Protein AF-A0A3M1ZPP2-F1 (afdb_monomer_lite)

Foldseek 3Di:
DVVLVVVLVVLVVVLVVQLVCLLPVLVVCVVVVVQQPDDDPNHRVSVVVSVCSNPVVNVVSVVVSVVVNVVSVVVVD

S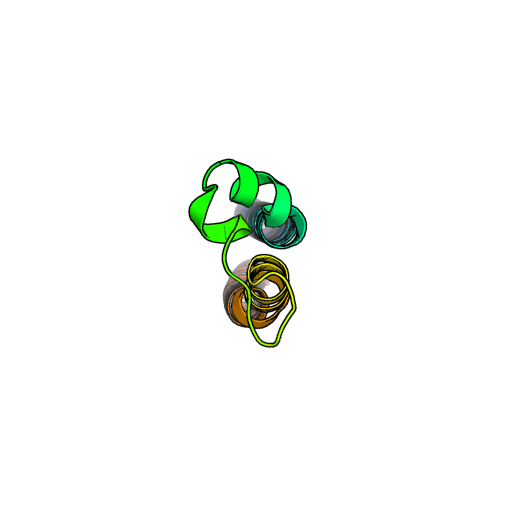econdary structure (DSSP, 8-state):
-HHHHHHHHHHHHHHHHHHHHHHT-GGGGGG-HHHHS-EETTEEHHHHHHHIIIIIIHHHHHHHHHHHHHHHHTTT-

Sequence (77 aa):
MRSAYRKECWLALTAFVVAAFLTHIYPLYFWFPKLTEIEMFGFPAHYFLTLFLGWVVLMPLYALYIRVSEKIDQEIV

Structure (mmCIF, N/CA/C/O backbone):
data_AF-A0A3M1ZPP2-F1
#
_entry.id   AF-A0A3M1ZPP2-F1
#
loop_
_atom_site.group_PDB
_atom_site.id
_atom_site.type_symbol
_atom_site.label_atom_id
_atom_site.label_alt_id
_atom_site.label_comp_id
_atom_site.label_asym_id
_atom_site.label_entity_id
_atom_site.label_seq_id
_atom_site.pdbx_PDB_ins_code
_atom_site.Cartn_x
_atom_site.Cartn_y
_atom_site.Cartn_z
_atom_site.occupancy
_atom_site.B_iso_or_equiv
_atom_site.auth_seq_id
_atom_site.auth_comp_id
_atom_site.auth_asym_id
_atom_site.auth_atom_id
_atom_site.pdbx_PDB_model_num
ATOM 1 N N . MET A 1 1 ? -17.688 -2.386 24.161 1.00 63.03 1 MET A N 1
ATOM 2 C CA . MET A 1 1 ? -17.314 -0.950 24.144 1.00 63.03 1 MET A CA 1
ATOM 3 C C . MET A 1 1 ? -15.801 -0.685 24.072 1.00 63.03 1 MET A C 1
ATOM 5 O O . MET A 1 1 ? -15.314 -0.604 22.956 1.00 63.03 1 MET A O 1
ATOM 9 N N . ARG A 1 2 ? -15.006 -0.614 25.163 1.00 82.25 2 ARG A N 1
ATOM 10 C CA . ARG A 1 2 ? -13.566 -0.214 25.071 1.00 82.25 2 ARG A CA 1
ATOM 11 C C . ARG A 1 2 ? -12.700 -1.121 24.176 1.00 82.25 2 ARG A C 1
ATOM 13 O O . ARG A 1 2 ? -11.774 -0.646 23.529 1.00 82.25 2 ARG A O 1
ATOM 20 N N . SER A 1 3 ? -13.000 -2.421 24.148 1.00 85.62 3 SER A N 1
ATOM 21 C CA . SER A 1 3 ? -12.301 -3.394 23.295 1.00 85.62 3 SER A CA 1
ATOM 22 C C . SER A 1 3 ? -12.612 -3.194 21.806 1.00 85.62 3 SER A C 1
ATOM 24 O O . SER A 1 3 ? -11.686 -3.097 21.009 1.00 85.62 3 SER A O 1
ATOM 26 N N . ALA A 1 4 ? -13.892 -3.054 21.444 1.00 88.38 4 ALA A N 1
ATOM 27 C CA . ALA A 1 4 ? -14.328 -2.848 20.060 1.00 88.38 4 ALA A CA 1
ATOM 28 C C . ALA A 1 4 ? -13.772 -1.537 19.475 1.00 88.38 4 ALA A C 1
ATOM 30 O O . ALA A 1 4 ? -13.131 -1.565 18.431 1.00 88.38 4 ALA A O 1
ATOM 31 N N . TYR A 1 5 ? -13.842 -0.436 20.230 1.00 88.69 5 TYR A N 1
ATOM 32 C CA . TYR A 1 5 ? -13.240 0.841 19.825 1.00 88.69 5 TYR A CA 1
ATOM 33 C C . TYR A 1 5 ? -11.721 0.736 19.594 1.00 88.69 5 TYR A C 1
ATOM 35 O O . TYR A 1 5 ? -11.165 1.283 18.644 1.00 88.69 5 TYR A O 1
ATOM 43 N N . ARG A 1 6 ? -11.016 -0.024 20.446 1.00 92.69 6 ARG A N 1
ATOM 44 C CA . ARG A 1 6 ? -9.585 -0.288 20.249 1.00 92.69 6 ARG A CA 1
ATOM 45 C C . ARG A 1 6 ? -9.338 -1.084 18.964 1.00 92.69 6 ARG A C 1
ATOM 47 O O . ARG A 1 6 ? -8.369 -0.779 18.275 1.00 92.69 6 ARG A O 1
ATOM 54 N N . LYS A 1 7 ? -10.170 -2.082 18.642 1.00 92.69 7 LYS A N 1
ATOM 55 C CA . LYS A 1 7 ? -10.055 -2.847 17.387 1.00 92.69 7 LYS A CA 1
ATOM 56 C C . LYS A 1 7 ? -10.241 -1.943 16.168 1.00 92.69 7 LYS A C 1
ATOM 58 O O . LYS A 1 7 ? -9.445 -2.041 15.243 1.00 92.69 7 LYS A O 1
ATOM 63 N N . GLU A 1 8 ? -11.231 -1.056 16.193 1.00 92.31 8 GLU A N 1
ATOM 64 C CA . GLU A 1 8 ? -11.510 -0.105 15.111 1.00 92.31 8 GLU A CA 1
ATOM 65 C C . GLU A 1 8 ? -10.320 0.836 14.868 1.00 92.31 8 GLU A C 1
ATOM 67 O O . GLU A 1 8 ? -9.826 0.945 13.748 1.00 92.31 8 GLU A O 1
ATOM 72 N N . CYS A 1 9 ? -9.760 1.418 15.935 1.00 94.75 9 CYS A N 1
ATOM 73 C CA . CYS A 1 9 ? -8.561 2.257 15.842 1.00 94.75 9 CYS A CA 1
ATOM 74 C C . CYS A 1 9 ? -7.360 1.505 15.245 1.00 94.75 9 CYS A C 1
ATOM 76 O O . CYS A 1 9 ? -6.630 2.060 14.425 1.00 94.75 9 CYS A O 1
ATOM 78 N N . TRP A 1 10 ? -7.141 0.246 15.642 1.00 95.88 10 TRP A N 1
ATOM 79 C CA . TRP A 1 10 ? -6.071 -0.575 15.067 1.00 95.88 10 TRP A CA 1
ATOM 80 C C . TRP A 1 10 ? -6.332 -0.908 13.599 1.00 95.88 10 TRP A C 1
ATOM 82 O O . TRP A 1 10 ? -5.409 -0.814 12.796 1.00 95.88 10 TRP A O 1
ATOM 92 N N . LEU A 1 11 ? -7.573 -1.236 13.235 1.00 95.50 11 LEU A N 1
ATOM 93 C CA . LEU A 1 11 ? -7.963 -1.496 11.852 1.00 95.50 11 LEU A CA 1
ATOM 94 C C . LEU A 1 11 ? -7.714 -0.266 10.967 1.00 95.50 11 LEU A C 1
ATOM 96 O O . LEU A 1 11 ? -7.093 -0.392 9.912 1.00 95.50 11 LEU A O 1
ATOM 100 N N . ALA A 1 12 ? -8.145 0.916 11.413 1.00 95.94 12 ALA A N 1
ATOM 101 C CA . ALA A 1 12 ? -7.938 2.180 10.712 1.00 95.94 12 ALA A CA 1
ATOM 102 C C . ALA A 1 12 ? -6.449 2.513 10.564 1.00 95.94 12 ALA A C 1
ATOM 104 O O . ALA A 1 12 ? -5.994 2.841 9.468 1.00 95.94 12 ALA A O 1
ATOM 105 N N . LEU A 1 13 ? -5.666 2.362 11.638 1.00 97.44 13 LEU A N 1
ATOM 106 C CA . LEU A 1 13 ? -4.224 2.596 11.601 1.00 97.44 13 LEU A CA 1
ATOM 107 C C . LEU A 1 13 ? -3.523 1.636 10.632 1.00 97.44 13 LEU A C 1
ATOM 109 O O . LEU A 1 13 ? -2.688 2.065 9.840 1.00 97.44 13 LEU A O 1
ATOM 113 N N . THR A 1 14 ? -3.872 0.347 10.653 1.00 95.69 14 THR A N 1
ATOM 114 C CA . THR A 1 14 ? -3.307 -0.639 9.725 1.00 95.69 14 THR A CA 1
ATOM 115 C C . THR A 1 14 ? -3.688 -0.326 8.280 1.00 95.69 14 THR A C 1
ATOM 117 O O . THR A 1 14 ? -2.811 -0.325 7.419 1.00 95.69 14 THR A O 1
ATOM 120 N N . ALA A 1 15 ? -4.954 -0.004 8.003 1.00 95.62 15 ALA A N 1
ATOM 121 C CA . ALA A 1 15 ? -5.396 0.376 6.663 1.00 95.62 15 ALA A CA 1
ATOM 122 C C . ALA A 1 15 ? -4.663 1.628 6.156 1.00 95.62 15 ALA A C 1
ATOM 124 O O . ALA A 1 15 ? -4.206 1.648 5.014 1.00 95.62 15 ALA A O 1
ATOM 125 N N . PHE A 1 16 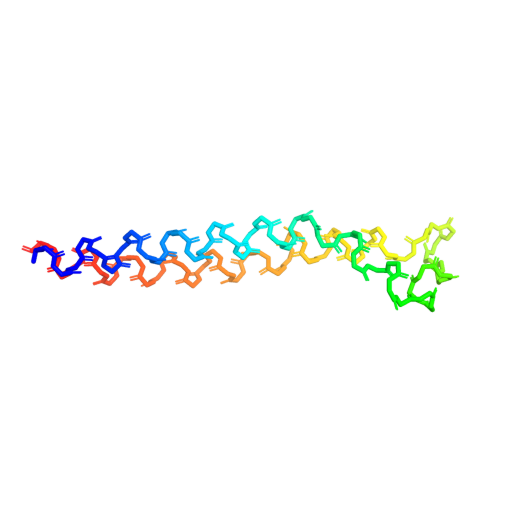? -4.476 2.631 7.019 1.00 96.06 16 PHE A N 1
ATOM 126 C CA . PHE A 1 16 ? -3.705 3.832 6.706 1.00 96.06 16 PHE A CA 1
ATOM 127 C C . PHE A 1 16 ? -2.244 3.511 6.373 1.00 96.06 16 PHE A C 1
ATOM 129 O O . PHE A 1 16 ? -1.745 3.965 5.348 1.00 96.06 16 PHE A O 1
ATOM 136 N N . VAL A 1 17 ? -1.563 2.703 7.192 1.00 96.69 17 VAL A N 1
ATOM 137 C CA . VAL A 1 17 ? -0.160 2.325 6.953 1.00 96.69 17 VAL A CA 1
ATOM 138 C C . VAL A 1 17 ? -0.010 1.565 5.636 1.00 96.69 17 VAL A C 1
ATOM 140 O O . VAL A 1 17 ? 0.895 1.867 4.860 1.00 96.69 17 VAL A O 1
ATOM 143 N N . VAL A 1 18 ? -0.904 0.616 5.346 1.00 94.38 18 VAL A N 1
ATOM 144 C CA . VAL A 1 18 ? -0.877 -0.136 4.081 1.00 94.38 18 VAL A CA 1
ATOM 145 C C . VAL A 1 18 ? -1.132 0.793 2.894 1.00 94.38 18 VAL A C 1
ATOM 147 O O . VAL A 1 18 ? -0.414 0.718 1.898 1.00 94.38 18 VAL A O 1
ATOM 150 N N . ALA A 1 19 ? -2.100 1.706 3.000 1.00 93.44 19 ALA A N 1
ATOM 151 C CA . ALA A 1 19 ? -2.383 2.673 1.946 1.00 93.44 19 ALA A CA 1
ATOM 152 C C . ALA A 1 19 ? -1.205 3.630 1.701 1.00 93.44 19 ALA A C 1
ATOM 154 O O . ALA A 1 19 ? -0.802 3.843 0.556 1.00 93.44 19 ALA A O 1
ATOM 155 N N . ALA A 1 20 ? -0.605 4.162 2.767 1.00 93.44 20 ALA A N 1
ATOM 156 C CA . ALA A 1 20 ? 0.574 5.019 2.694 1.00 93.44 20 ALA A CA 1
ATOM 157 C C . ALA A 1 20 ? 1.756 4.283 2.049 1.00 93.44 20 ALA A C 1
ATOM 159 O O . ALA A 1 20 ? 2.416 4.826 1.166 1.00 93.44 20 ALA A O 1
ATOM 160 N N . PHE A 1 21 ? 1.978 3.024 2.432 1.00 93.06 21 PHE A N 1
ATOM 161 C CA . PHE A 1 21 ? 3.032 2.195 1.861 1.00 93.06 21 PHE A CA 1
ATOM 162 C C . PHE A 1 21 ? 2.820 1.944 0.365 1.00 93.06 21 PHE A C 1
ATOM 164 O O . PHE A 1 21 ? 3.736 2.164 -0.419 1.00 93.06 21 PHE A O 1
ATOM 171 N N . LEU A 1 22 ? 1.617 1.537 -0.052 1.00 90.75 22 LEU A N 1
ATOM 172 C CA . LEU A 1 22 ? 1.316 1.248 -1.459 1.00 90.75 22 LEU A CA 1
ATOM 173 C C . LEU A 1 22 ? 1.385 2.498 -2.347 1.00 90.75 22 LEU A C 1
ATOM 175 O O . LEU A 1 22 ? 1.860 2.421 -3.477 1.00 90.75 22 LEU A O 1
ATOM 179 N N . THR A 1 23 ? 0.958 3.654 -1.837 1.00 88.81 23 THR A N 1
ATOM 180 C CA . THR A 1 23 ? 1.037 4.934 -2.567 1.00 88.81 23 THR A CA 1
ATOM 181 C C . THR A 1 23 ? 2.465 5.465 -2.686 1.00 88.81 23 THR A C 1
ATOM 183 O O . THR A 1 23 ? 2.778 6.148 -3.658 1.00 88.81 23 THR A O 1
ATOM 186 N N . HIS A 1 24 ? 3.349 5.108 -1.751 1.00 90.00 24 HIS A N 1
ATOM 187 C CA . HIS A 1 24 ? 4.755 5.523 -1.729 1.00 90.00 24 HIS A CA 1
ATOM 188 C C . HIS A 1 24 ? 5.712 4.354 -1.989 1.00 90.00 24 HIS A C 1
ATOM 190 O O . HIS A 1 24 ? 6.866 4.396 -1.573 1.00 90.00 24 HIS A O 1
ATOM 196 N N . ILE A 1 25 ? 5.257 3.309 -2.685 1.00 89.62 25 ILE A N 1
ATOM 197 C CA . ILE A 1 25 ? 6.050 2.097 -2.931 1.00 89.62 25 ILE A CA 1
ATOM 198 C C . ILE A 1 25 ? 7.170 2.320 -3.963 1.00 89.62 25 ILE A C 1
ATOM 200 O O . ILE A 1 25 ? 8.126 1.553 -4.021 1.00 89.62 25 ILE A O 1
ATOM 204 N N . TYR A 1 26 ? 7.084 3.399 -4.749 1.00 88.25 26 TYR A N 1
ATOM 205 C CA . TYR A 1 26 ? 8.007 3.729 -5.840 1.00 88.25 26 TYR A CA 1
ATOM 206 C C . TYR A 1 26 ? 9.506 3.609 -5.491 1.00 88.25 26 TYR A C 1
ATOM 208 O O . TYR A 1 26 ? 10.232 2.977 -6.260 1.00 88.25 26 TYR A O 1
ATOM 216 N N . PRO A 1 27 ? 10.010 4.121 -4.346 1.00 89.38 27 PRO A N 1
ATOM 217 C CA . PRO A 1 27 ? 11.425 4.007 -3.998 1.00 89.38 27 PRO A CA 1
ATOM 218 C C . PRO A 1 27 ? 11.920 2.559 -3.884 1.00 89.38 27 PRO A C 1
ATOM 220 O O . PRO A 1 27 ? 13.095 2.295 -4.127 1.00 89.38 27 PRO A O 1
ATOM 223 N N . LEU A 1 28 ? 11.042 1.604 -3.559 1.00 89.81 28 LEU A N 1
ATOM 224 C CA . LEU A 1 28 ? 11.416 0.191 -3.458 1.00 89.81 28 LEU A CA 1
ATOM 225 C C . LEU A 1 28 ? 11.729 -0.432 -4.817 1.00 89.81 28 LEU A C 1
ATOM 227 O O . LEU A 1 28 ? 12.445 -1.427 -4.877 1.00 89.81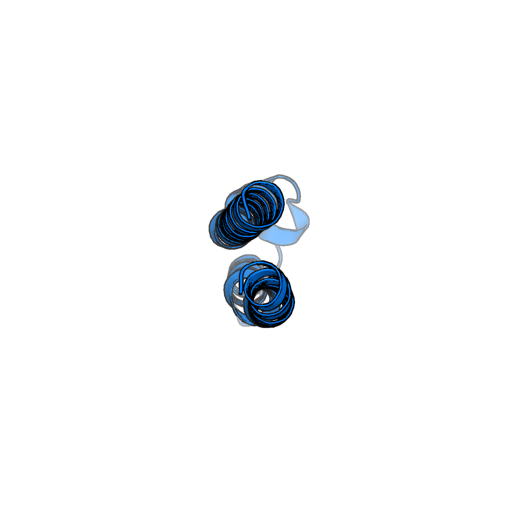 28 LEU A O 1
ATOM 231 N N . TYR A 1 29 ? 11.256 0.149 -5.918 1.00 89.62 29 TYR A N 1
ATOM 232 C CA . TYR A 1 29 ? 11.564 -0.367 -7.249 1.00 89.62 29 TYR A CA 1
ATOM 233 C C . TYR A 1 29 ? 13.044 -0.223 -7.604 1.00 89.62 29 TYR A C 1
ATOM 235 O O . TYR A 1 29 ? 13.561 -1.045 -8.352 1.00 89.62 29 TYR A O 1
ATOM 243 N N . PHE A 1 30 ? 13.757 0.737 -7.008 1.00 87.25 30 PHE A N 1
ATOM 244 C CA . PHE A 1 30 ? 15.204 0.886 -7.197 1.00 87.25 30 PHE A CA 1
ATOM 245 C C . PHE A 1 30 ? 16.020 -0.244 -6.564 1.00 87.25 30 PHE A C 1
ATOM 247 O O . PHE A 1 30 ? 17.183 -0.426 -6.915 1.00 87.25 30 PHE A O 1
ATOM 254 N N . TRP A 1 31 ? 15.432 -1.037 -5.666 1.00 90.06 31 TRP A N 1
ATOM 255 C CA . TRP A 1 31 ? 16.060 -2.273 -5.190 1.00 90.06 31 TRP A CA 1
ATOM 256 C C . TRP A 1 31 ? 15.973 -3.409 -6.217 1.00 90.06 31 TRP A C 1
ATOM 258 O O . TRP A 1 31 ? 16.658 -4.420 -6.077 1.00 90.06 31 TRP A O 1
ATOM 268 N N . PHE A 1 32 ? 15.175 -3.235 -7.274 1.00 89.00 32 PHE A N 1
ATOM 269 C CA . PHE A 1 32 ? 14.981 -4.194 -8.353 1.00 89.00 32 PHE A CA 1
ATOM 270 C C . PHE A 1 32 ? 15.283 -3.524 -9.704 1.00 89.00 32 PHE A C 1
ATOM 272 O O . PHE A 1 32 ? 14.358 -3.178 -10.434 1.00 89.00 32 PHE A O 1
ATOM 279 N N . PRO A 1 33 ? 16.562 -3.368 -10.091 1.00 82.69 33 PRO A N 1
ATOM 280 C CA . PRO A 1 33 ? 16.952 -2.606 -11.286 1.00 82.69 33 PRO A CA 1
ATOM 281 C C . PRO A 1 33 ? 16.283 -3.097 -12.583 1.00 82.69 33 PRO A C 1
ATOM 283 O O . PRO A 1 33 ? 15.905 -2.300 -13.439 1.00 82.69 33 PRO A O 1
ATOM 286 N N . LYS A 1 34 ? 15.985 -4.400 -12.679 1.00 85.38 34 LYS A N 1
ATOM 287 C CA . LYS A 1 34 ? 15.221 -4.965 -13.803 1.00 85.38 34 LYS A CA 1
ATOM 288 C C . LYS A 1 34 ? 13.819 -4.364 -13.967 1.00 85.38 34 LYS A C 1
ATOM 290 O O . LYS A 1 34 ? 13.318 -4.322 -15.078 1.00 85.38 34 LYS A O 1
ATOM 295 N N . LEU A 1 35 ? 13.166 -3.924 -12.890 1.00 82.12 35 LEU A N 1
ATOM 296 C CA . LEU A 1 35 ? 11.845 -3.280 -12.937 1.00 82.12 35 LEU A CA 1
ATOM 297 C C . LEU A 1 35 ? 11.926 -1.838 -13.450 1.00 82.12 35 LEU A C 1
ATOM 299 O O . LEU A 1 35 ? 10.971 -1.347 -14.052 1.00 82.12 35 LEU A O 1
ATOM 303 N N . THR A 1 36 ? 13.054 -1.162 -13.221 1.00 85.06 36 THR A N 1
ATOM 304 C CA . THR A 1 36 ? 13.269 0.219 -13.671 1.00 85.06 36 THR A CA 1
ATOM 305 C C . THR A 1 36 ? 13.716 0.314 -15.127 1.00 85.06 36 THR A C 1
ATOM 307 O O . THR A 1 36 ? 13.476 1.340 -15.751 1.00 85.06 36 THR A O 1
ATOM 310 N N . GLU A 1 37 ? 14.309 -0.752 -15.671 1.00 87.06 37 GLU A N 1
ATOM 311 C CA . GLU A 1 37 ? 14.805 -0.832 -17.055 1.00 87.06 37 GLU A CA 1
ATOM 312 C C . GLU A 1 37 ? 13.726 -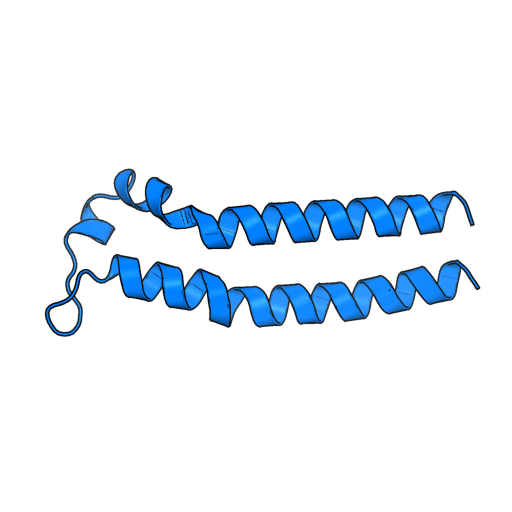1.206 -18.085 1.00 87.06 37 GLU A C 1
ATOM 314 O O . GLU A 1 37 ? 13.940 -1.061 -19.286 1.00 87.06 37 GLU A O 1
ATOM 319 N N . ILE A 1 38 ? 12.569 -1.710 -17.643 1.00 88.38 38 ILE A N 1
ATOM 320 C CA . ILE A 1 38 ? 11.486 -2.103 -18.550 1.00 88.38 38 ILE A CA 1
ATOM 321 C C . ILE A 1 38 ? 10.690 -0.865 -18.955 1.00 88.38 38 ILE A C 1
ATOM 323 O O . ILE A 1 38 ? 10.249 -0.086 -18.108 1.00 88.38 38 ILE A O 1
ATOM 327 N N . GLU A 1 39 ? 10.422 -0.745 -20.251 1.00 90.25 39 GLU A N 1
ATOM 328 C CA . GLU A 1 39 ? 9.517 0.251 -20.813 1.00 90.25 39 GLU A CA 1
ATOM 329 C C . GLU A 1 39 ? 8.242 -0.409 -21.345 1.00 90.25 39 GLU A C 1
ATOM 331 O O . GLU A 1 39 ? 8.262 -1.483 -21.947 1.00 90.25 39 GLU A O 1
ATOM 336 N N . MET A 1 40 ? 7.110 0.254 -21.132 1.00 88.44 40 MET A N 1
ATOM 337 C CA . MET A 1 40 ? 5.814 -0.083 -21.706 1.00 88.44 40 MET A CA 1
ATOM 338 C C . MET A 1 40 ? 5.308 1.130 -22.479 1.00 88.44 40 MET A C 1
ATOM 340 O O . MET A 1 40 ? 5.192 2.218 -21.923 1.00 88.44 40 MET A O 1
ATOM 344 N N . PHE A 1 41 ? 5.006 0.948 -23.767 1.00 88.62 41 PHE A N 1
ATOM 345 C CA . PHE A 1 41 ? 4.526 2.023 -24.647 1.00 88.62 41 PHE A CA 1
ATOM 346 C C . PHE A 1 41 ? 5.461 3.252 -24.720 1.00 88.62 41 PHE A C 1
ATOM 348 O O . PHE A 1 41 ? 4.990 4.370 -24.908 1.00 88.62 41 PHE A O 1
ATOM 355 N N . GLY A 1 42 ? 6.776 3.057 -24.557 1.00 86.88 42 GLY A N 1
ATOM 356 C CA . GLY A 1 42 ? 7.768 4.143 -24.544 1.00 86.88 42 GLY A CA 1
ATOM 357 C C . GLY A 1 42 ? 7.844 4.925 -23.227 1.00 86.88 42 GLY A C 1
ATOM 358 O O . GLY A 1 42 ? 8.487 5.969 -23.176 1.00 86.88 42 GLY A O 1
ATOM 359 N N . PHE A 1 43 ? 7.192 4.437 -22.166 1.00 87.12 43 PHE A N 1
ATOM 360 C CA . PHE A 1 43 ? 7.269 4.994 -20.816 1.00 87.12 43 PHE A CA 1
ATOM 361 C C . PHE A 1 43 ? 7.818 3.956 -19.831 1.00 87.12 43 PHE A C 1
ATOM 363 O O . PHE A 1 43 ? 7.546 2.764 -19.992 1.00 87.12 43 PHE A O 1
ATOM 370 N N . PRO A 1 44 ? 8.525 4.365 -18.764 1.00 89.81 44 PRO A N 1
ATOM 371 C CA . PRO A 1 44 ? 9.046 3.410 -17.793 1.00 89.81 44 PRO A CA 1
ATOM 372 C C . PRO A 1 44 ? 7.923 2.624 -17.095 1.00 89.81 44 PRO A C 1
ATOM 374 O O . PRO A 1 44 ? 6.995 3.194 -16.514 1.00 89.81 44 PRO A O 1
ATOM 377 N N . ALA A 1 45 ? 8.010 1.293 -17.134 1.00 89.12 45 ALA A N 1
ATOM 378 C CA . ALA A 1 45 ? 6.949 0.375 -16.712 1.00 89.12 45 ALA A CA 1
ATOM 379 C C . ALA A 1 45 ? 6.583 0.506 -15.224 1.00 89.12 45 ALA A C 1
ATOM 381 O O . ALA A 1 45 ? 5.437 0.302 -14.820 1.00 89.12 45 ALA A O 1
ATOM 382 N N . HIS A 1 46 ? 7.547 0.898 -14.397 1.00 87.00 46 HIS A N 1
ATOM 383 C CA . HIS A 1 46 ? 7.371 1.058 -12.959 1.00 87.00 46 HIS A CA 1
ATOM 384 C C . HIS A 1 46 ? 6.394 2.198 -12.582 1.00 87.00 46 HIS A C 1
ATOM 386 O O . HIS A 1 46 ? 5.767 2.148 -11.518 1.00 87.00 46 HIS A O 1
ATOM 392 N N . TYR A 1 47 ? 6.160 3.186 -13.459 1.00 87.56 47 TYR A N 1
ATOM 393 C CA . TYR A 1 47 ? 5.087 4.173 -13.263 1.00 87.56 47 TYR A CA 1
ATOM 394 C C . TYR A 1 47 ? 3.701 3.534 -13.368 1.00 87.56 47 TYR A C 1
ATOM 396 O O . TYR A 1 47 ? 2.846 3.772 -12.513 1.00 87.56 47 TYR A O 1
ATOM 404 N N . PHE A 1 48 ? 3.495 2.662 -14.360 1.00 89.56 48 PHE A N 1
ATOM 405 C CA . PHE A 1 48 ? 2.251 1.903 -14.493 1.00 89.56 48 PHE A CA 1
ATOM 406 C C . PHE A 1 48 ? 2.044 0.961 -13.309 1.00 89.56 48 PHE A C 1
ATOM 408 O O . PHE A 1 48 ? 0.923 0.835 -12.823 1.00 89.56 48 PHE A O 1
ATOM 415 N N . LEU A 1 49 ? 3.122 0.357 -12.794 1.00 88.38 49 LEU A N 1
ATOM 416 C CA . LEU A 1 49 ? 3.061 -0.472 -11.589 1.00 88.38 49 LEU A CA 1
ATOM 417 C C . LEU A 1 49 ? 2.570 0.337 -10.379 1.00 88.38 49 LEU A C 1
ATOM 419 O O . LEU A 1 49 ? 1.693 -0.118 -9.652 1.00 88.38 49 LEU A O 1
ATOM 423 N N . THR A 1 50 ? 3.082 1.559 -10.192 1.00 88.81 50 THR A N 1
ATOM 424 C CA . THR A 1 50 ? 2.636 2.462 -9.113 1.00 88.81 50 THR A CA 1
ATOM 425 C C . THR A 1 50 ? 1.168 2.839 -9.262 1.00 88.81 50 THR A C 1
ATOM 427 O O . THR A 1 50 ? 0.428 2.809 -8.286 1.00 88.81 50 THR A O 1
ATOM 430 N N . LEU A 1 51 ? 0.728 3.157 -10.481 1.00 88.06 51 LEU A N 1
ATOM 431 C CA . LEU A 1 51 ? -0.677 3.444 -10.776 1.00 88.06 51 LEU A CA 1
ATOM 432 C C . LEU A 1 51 ? -1.570 2.244 -10.453 1.00 88.06 51 LEU A C 1
ATOM 434 O O . LEU A 1 51 ? -2.586 2.387 -9.777 1.00 88.06 51 LEU A O 1
ATOM 438 N N . PHE A 1 52 ? -1.170 1.052 -10.887 1.00 89.62 52 PHE A N 1
ATOM 439 C CA . PHE A 1 52 ? -1.925 -0.170 -10.653 1.00 89.62 52 PHE A CA 1
ATOM 440 C C . PHE A 1 52 ? -1.998 -0.524 -9.161 1.00 89.62 52 PHE A C 1
ATOM 442 O O . PHE A 1 52 ? -3.085 -0.747 -8.634 1.00 89.62 52 PHE A O 1
ATOM 449 N N . LEU A 1 53 ? -0.869 -0.519 -8.449 1.00 87.56 53 LEU A N 1
ATOM 450 C CA . LEU A 1 53 ? -0.831 -0.802 -7.010 1.00 87.56 53 LEU A CA 1
ATOM 451 C C . LEU A 1 53 ? -1.541 0.285 -6.188 1.00 87.56 53 LEU A C 1
ATOM 453 O O . LEU A 1 53 ? -2.283 -0.020 -5.258 1.00 87.56 53 LEU A O 1
ATOM 457 N N . GLY A 1 54 ? -1.359 1.553 -6.548 1.00 82.12 54 GLY A N 1
ATOM 458 C CA . GLY A 1 54 ? -1.950 2.689 -5.849 1.00 82.12 54 GLY A CA 1
ATOM 459 C C . GLY A 1 54 ? -3.458 2.824 -6.048 1.00 82.12 54 GLY A C 1
ATOM 460 O O . GLY A 1 54 ? -4.116 3.401 -5.198 1.00 82.12 54 GLY A O 1
ATOM 461 N N . TRP A 1 55 ? -4.032 2.291 -7.127 1.00 83.25 55 TRP A N 1
ATOM 462 C CA . TRP A 1 55 ? -5.470 2.429 -7.395 1.00 83.25 55 TRP A CA 1
ATOM 463 C C . TRP A 1 55 ? -6.196 1.091 -7.398 1.00 83.25 55 TRP A C 1
ATOM 465 O O . TRP A 1 55 ? -7.139 0.892 -6.632 1.00 83.25 55 TRP A O 1
ATOM 475 N N . VAL A 1 56 ? -5.745 0.150 -8.227 1.00 90.69 56 VAL A N 1
ATOM 476 C CA . VAL A 1 56 ? -6.434 -1.131 -8.423 1.00 90.69 56 VAL A CA 1
ATOM 477 C C . VAL A 1 56 ? -6.289 -2.026 -7.198 1.00 90.69 56 VAL A C 1
ATOM 479 O O . VAL A 1 56 ? -7.255 -2.679 -6.818 1.00 90.69 56 VAL A O 1
ATOM 482 N N . VAL A 1 57 ? -5.127 -2.028 -6.538 1.00 90.81 57 VAL A N 1
ATOM 483 C CA . VAL A 1 57 ? -4.918 -2.818 -5.309 1.00 90.81 57 VAL A CA 1
ATOM 484 C C . VAL A 1 57 ? -5.489 -2.127 -4.065 1.00 90.81 57 VAL A C 1
ATOM 486 O O . VAL A 1 57 ? -5.939 -2.815 -3.147 1.00 90.81 57 VAL A O 1
ATOM 489 N N . LEU A 1 58 ? -5.575 -0.791 -4.030 1.00 90.81 58 LEU A N 1
ATOM 490 C CA . LEU A 1 58 ? -6.232 -0.095 -2.914 1.00 90.81 58 LEU A CA 1
ATOM 491 C C . LEU A 1 58 ? -7.745 -0.315 -2.869 1.00 90.81 58 LEU A C 1
ATOM 493 O O . LEU A 1 58 ? -8.308 -0.392 -1.779 1.00 90.81 58 LEU A O 1
ATOM 497 N N . MET A 1 59 ? -8.419 -0.460 -4.011 1.00 92.50 59 MET A N 1
ATOM 498 C CA . MET A 1 59 ? -9.864 -0.718 -4.035 1.00 92.50 59 MET A CA 1
ATOM 499 C C . MET A 1 59 ? -10.299 -1.946 -3.206 1.00 92.50 59 MET A C 1
ATOM 501 O O . MET A 1 59 ? -11.157 -1.787 -2.334 1.00 92.50 59 MET A O 1
ATOM 505 N N . PRO A 1 60 ? -9.738 -3.158 -3.397 1.00 93.44 60 PRO A N 1
ATOM 506 C CA . PRO A 1 60 ? -10.101 -4.315 -2.585 1.00 93.44 60 PRO A CA 1
ATOM 507 C C . PRO A 1 60 ? -9.671 -4.165 -1.120 1.00 93.44 60 PRO A C 1
ATOM 509 O O . PRO A 1 60 ? -10.385 -4.651 -0.243 1.00 93.44 60 PRO A O 1
ATOM 512 N N . LEU A 1 61 ? -8.564 -3.464 -0.836 1.00 94.31 61 LEU A N 1
ATOM 513 C CA . LEU A 1 61 ? -8.151 -3.153 0.536 1.00 94.31 61 LEU A CA 1
ATOM 514 C C . LEU A 1 61 ? -9.231 -2.335 1.257 1.00 94.31 61 LEU A C 1
ATOM 516 O O . LEU A 1 61 ? -9.651 -2.707 2.351 1.00 94.31 61 LEU A O 1
ATOM 520 N N . TYR A 1 62 ? -9.720 -1.260 0.634 1.00 94.62 62 TYR A N 1
ATOM 521 C CA . TYR A 1 62 ? -10.772 -0.431 1.221 1.00 94.62 62 TYR A CA 1
ATOM 522 C C . TYR A 1 62 ? -12.121 -1.147 1.281 1.00 94.62 62 TYR A C 1
ATOM 524 O O . TYR A 1 62 ? -12.838 -1.007 2.269 1.00 94.62 62 TYR A O 1
ATOM 532 N N . ALA A 1 63 ? -12.454 -1.975 0.290 1.00 95.88 63 ALA A N 1
ATOM 533 C CA . ALA A 1 63 ? -13.655 -2.805 0.348 1.00 95.88 63 ALA A CA 1
ATOM 534 C C . ALA A 1 63 ? -13.617 -3.785 1.536 1.00 95.88 63 ALA A C 1
ATOM 536 O O . ALA A 1 63 ? -14.627 -3.978 2.215 1.00 95.88 63 ALA A O 1
ATOM 537 N N . LEU A 1 64 ? -12.456 -4.391 1.812 1.00 95.81 64 LEU A N 1
ATOM 538 C CA . LEU A 1 64 ? -12.258 -5.234 2.990 1.00 95.81 64 LEU A CA 1
ATOM 539 C C . LEU A 1 64 ? -12.337 -4.413 4.281 1.00 95.81 64 LEU A C 1
ATOM 541 O O . LEU A 1 64 ? -13.024 -4.828 5.211 1.00 95.81 64 LEU A O 1
ATOM 545 N N . TYR A 1 65 ? -11.679 -3.252 4.322 1.00 96.19 65 TYR A N 1
ATOM 546 C CA . TYR A 1 65 ? -11.714 -2.336 5.461 1.00 96.19 65 TYR A CA 1
ATOM 547 C C . TYR A 1 65 ? -13.151 -1.979 5.849 1.00 96.19 65 TYR A C 1
ATOM 549 O O . TYR A 1 65 ? -13.522 -2.186 6.998 1.00 96.19 65 TYR A O 1
ATOM 557 N N . ILE A 1 66 ? -13.975 -1.544 4.889 1.00 96.19 66 ILE A N 1
ATOM 558 C CA . ILE A 1 66 ? -15.378 -1.169 5.125 1.00 96.19 66 ILE A CA 1
ATOM 559 C C . ILE A 1 66 ? -16.154 -2.345 5.724 1.00 96.19 66 ILE A C 1
ATOM 561 O O . ILE A 1 66 ? -16.773 -2.203 6.773 1.00 96.19 66 ILE A O 1
ATOM 565 N N . ARG A 1 67 ? -16.053 -3.537 5.122 1.00 96.44 67 ARG A N 1
ATOM 566 C CA . ARG A 1 67 ? -16.763 -4.735 5.605 1.00 96.44 67 ARG A CA 1
ATOM 567 C C . ARG A 1 67 ? -16.359 -5.155 7.015 1.00 96.44 67 ARG A C 1
ATOM 569 O O . ARG A 1 67 ? -17.170 -5.732 7.735 1.00 96.44 67 ARG A O 1
ATOM 576 N N . VAL A 1 68 ? -15.092 -4.975 7.384 1.00 95.25 68 VAL A N 1
ATOM 577 C CA . VAL A 1 68 ? -14.611 -5.307 8.731 1.00 95.25 68 VAL A CA 1
ATOM 578 C C . VAL A 1 68 ? -15.003 -4.207 9.716 1.00 95.25 68 VAL A C 1
ATOM 580 O O . VAL A 1 68 ? -15.430 -4.535 10.818 1.00 95.25 68 VAL A O 1
ATOM 583 N N . SER A 1 69 ? -14.926 -2.939 9.309 1.00 94.94 69 SER A N 1
ATOM 584 C CA . SER A 1 69 ? -15.343 -1.789 10.115 1.00 94.94 69 SER A CA 1
ATOM 585 C C . SER A 1 69 ? -16.817 -1.891 10.494 1.00 94.94 69 SER A C 1
ATOM 587 O O . SER A 1 69 ? -17.127 -1.873 11.677 1.00 94.94 69 SER A O 1
ATOM 589 N N . GLU A 1 70 ? -17.708 -2.153 9.530 1.00 94.62 70 GLU A N 1
ATOM 590 C CA . GLU A 1 70 ? -19.148 -2.317 9.786 1.00 94.62 70 GLU A CA 1
ATOM 591 C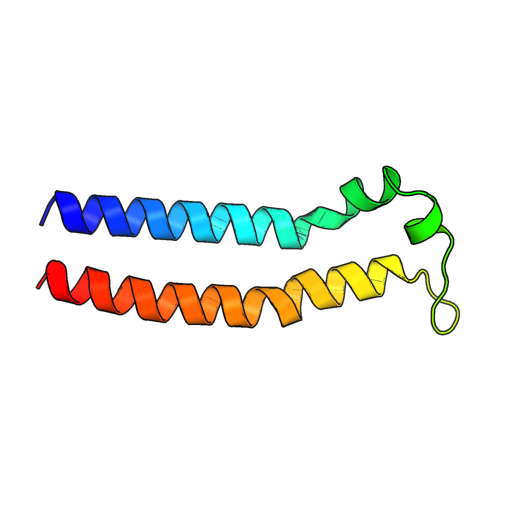 C . GLU A 1 70 ? -19.445 -3.420 10.813 1.00 94.62 70 GLU A C 1
ATOM 593 O O . GLU A 1 70 ? -20.340 -3.285 11.644 1.00 94.62 70 GLU A O 1
ATOM 598 N N . LYS A 1 71 ? -18.682 -4.520 10.788 1.00 93.56 71 LYS A N 1
ATOM 599 C CA . LYS A 1 71 ? -18.828 -5.597 11.777 1.00 93.56 71 LYS A CA 1
ATOM 600 C C . LYS A 1 71 ? -18.380 -5.170 13.169 1.00 93.56 71 LYS A C 1
ATOM 602 O O . LYS A 1 71 ? -18.990 -5.593 14.143 1.00 93.56 71 LYS A O 1
ATOM 607 N N . ILE A 1 72 ? -17.313 -4.377 13.270 1.00 91.88 72 ILE A N 1
ATOM 608 C CA . ILE A 1 72 ? -16.835 -3.856 14.556 1.00 91.88 72 ILE A CA 1
ATOM 609 C C . ILE A 1 72 ? -17.837 -2.840 15.109 1.00 91.88 72 ILE A C 1
ATOM 611 O O . ILE A 1 72 ? -18.129 -2.889 16.300 1.00 91.88 72 ILE A O 1
ATOM 615 N N . ASP A 1 73 ? -18.420 -1.997 14.258 1.00 90.06 73 ASP A N 1
ATOM 616 C CA . ASP A 1 73 ? -19.442 -1.025 14.659 1.00 90.06 73 ASP A CA 1
ATOM 617 C C . ASP A 1 73 ? -20.677 -1.716 15.248 1.00 90.06 73 ASP A C 1
ATOM 619 O O . ASP A 1 73 ? -21.208 -1.282 16.270 1.00 90.06 73 ASP A O 1
ATOM 623 N N . GLN A 1 74 ? -21.081 -2.859 14.686 1.00 91.12 74 GLN A N 1
ATOM 624 C CA . GLN A 1 74 ? -22.140 -3.701 15.255 1.00 91.12 74 GLN A CA 1
ATOM 625 C C . GLN A 1 74 ? -21.795 -4.299 16.634 1.00 91.12 74 GLN A C 1
ATOM 627 O O . GLN A 1 74 ? -22.707 -4.686 17.352 1.00 91.12 74 GLN A 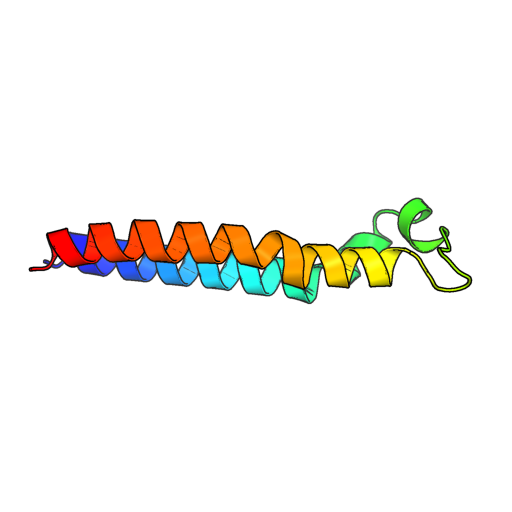O 1
ATOM 632 N N . GLU A 1 75 ? -20.516 -4.390 17.026 1.00 86.12 75 GLU A N 1
ATOM 633 C CA . GLU A 1 75 ? -20.105 -4.793 18.387 1.00 86.12 75 GLU A CA 1
ATOM 634 C C . GLU A 1 75 ? -20.120 -3.619 19.391 1.00 86.12 75 GLU A C 1
ATOM 636 O O . GLU A 1 75 ? -19.952 -3.824 20.603 1.00 86.12 75 GLU A O 1
ATOM 641 N N . ILE A 1 76 ? -20.191 -2.379 18.896 1.00 77.31 76 ILE A N 1
ATOM 642 C CA . ILE A 1 76 ? -20.181 -1.156 19.709 1.00 77.31 76 ILE A CA 1
ATOM 643 C C . ILE A 1 76 ? -21.603 -0.769 20.127 1.00 77.31 76 ILE A C 1
ATOM 645 O O . ILE A 1 76 ? -21.766 -0.312 21.264 1.00 77.31 76 ILE A O 1
ATOM 649 N N . VAL A 1 77 ? -22.576 -0.952 19.225 1.00 64.69 77 VAL A N 1
ATOM 650 C CA . VAL A 1 77 ? -24.024 -0.770 19.454 1.00 64.69 77 VAL A CA 1
ATOM 651 C C . VAL A 1 77 ? -24.570 -1.864 20.368 1.00 64.69 77 VAL A C 1
ATOM 653 O O . VAL A 1 77 ? -25.343 -1.508 21.285 1.00 64.69 77 VAL A O 1
#

Radius of gyration: 17.16 Å; chains: 1; bounding box: 41×11×50 Å

pLDDT: mean 89.82, std 5.93, range [63.03, 97.44]